Protein AF-A0A1A3PQS5-F1 (afdb_monomer_lite)

Foldseek 3Di:
DDDDDDDDDPCPPDCPDVVVVVLLVVLVVLLVVLVVVLVVLVVVLVVLVVVQVVCCVVVNDDDRDPVSVVSVVVSVVSVVVSVVSCVVRPDD

Structure (mmCIF, N/CA/C/O backbone):
data_AF-A0A1A3PQS5-F1
#
_entry.id   AF-A0A1A3PQS5-F1
#
loop_
_atom_site.group_PDB
_atom_site.id
_atom_site.type_symbol
_atom_site.label_atom_id
_atom_site.label_alt_id
_atom_site.label_comp_id
_atom_site.label_asym_id
_atom_site.label_entity_id
_atom_site.label_seq_id
_atom_site.pdbx_PDB_ins_code
_atom_site.Cartn_x
_atom_site.Cartn_y
_atom_site.Cartn_z
_atom_site.occupancy
_atom_site.B_iso_or_equiv
_atom_site.auth_seq_id
_atom_site.auth_comp_id
_atom_site.auth_asym_id
_atom_site.auth_atom_id
_atom_site.pdbx_PDB_model_num
ATOM 1 N N . MET A 1 1 ? 34.460 -16.452 -63.724 1.00 44.47 1 MET A N 1
ATOM 2 C CA . MET A 1 1 ? 35.039 -16.817 -62.417 1.00 44.47 1 MET A CA 1
ATOM 3 C C . MET A 1 1 ? 35.549 -15.518 -61.820 1.00 44.47 1 MET A C 1
ATOM 5 O O . MET A 1 1 ? 36.597 -15.045 -62.229 1.00 44.47 1 MET A O 1
ATOM 9 N N . THR A 1 2 ? 34.739 -14.885 -60.975 1.00 41.28 2 THR A N 1
ATOM 10 C CA . THR A 1 2 ? 35.094 -13.641 -60.282 1.00 41.28 2 THR A CA 1
ATOM 11 C C . THR A 1 2 ? 34.393 -13.686 -58.934 1.00 41.28 2 THR A C 1
ATOM 13 O O . THR A 1 2 ? 33.205 -13.998 -58.850 1.00 41.28 2 THR A O 1
ATOM 16 N N . THR A 1 3 ? 35.202 -13.529 -57.903 1.00 44.00 3 THR A N 1
ATOM 17 C CA . THR A 1 3 ? 34.967 -13.774 -56.485 1.00 44.00 3 THR A CA 1
ATOM 18 C C . THR A 1 3 ? 33.793 -12.945 -55.956 1.00 44.00 3 THR A C 1
ATOM 20 O O . THR A 1 3 ? 33.729 -11.741 -56.183 1.00 44.00 3 THR A O 1
ATOM 23 N N . ARG A 1 4 ? 32.848 -13.601 -55.269 1.00 45.94 4 ARG A N 1
ATOM 24 C CA . ARG A 1 4 ? 31.854 -12.948 -54.405 1.00 45.94 4 ARG A CA 1
ATOM 25 C C . ARG A 1 4 ? 32.585 -12.539 -53.130 1.00 45.94 4 ARG A C 1
ATOM 27 O O . ARG A 1 4 ? 32.846 -13.398 -52.291 1.00 45.94 4 ARG A O 1
ATOM 34 N N . ASP A 1 5 ? 32.954 -11.269 -53.031 1.00 46.31 5 ASP A N 1
ATOM 35 C CA . ASP A 1 5 ? 33.480 -10.704 -51.795 1.00 46.31 5 ASP A CA 1
ATOM 36 C C . ASP A 1 5 ? 32.353 -10.557 -50.767 1.00 46.31 5 ASP A C 1
ATOM 38 O O . ASP A 1 5 ? 31.357 -9.873 -50.995 1.00 46.31 5 ASP A O 1
ATOM 42 N N . ALA A 1 6 ? 32.541 -11.325 -49.696 1.00 51.75 6 ALA A N 1
ATOM 43 C CA . ALA A 1 6 ? 32.195 -11.094 -48.301 1.00 51.75 6 ALA A CA 1
ATOM 44 C C . ALA A 1 6 ? 30.910 -10.316 -47.967 1.00 51.75 6 ALA A C 1
ATOM 46 O O . ALA A 1 6 ? 30.824 -9.096 -48.089 1.00 51.75 6 ALA A O 1
ATOM 47 N N . ASP A 1 7 ? 29.975 -11.076 -47.389 1.00 53.31 7 ASP A N 1
ATOM 48 C CA . ASP A 1 7 ? 29.152 -10.679 -46.248 1.00 53.31 7 ASP A CA 1
ATOM 49 C C . ASP A 1 7 ? 29.850 -9.661 -45.334 1.00 53.31 7 ASP A C 1
ATOM 51 O O . ASP A 1 7 ? 30.838 -9.974 -44.669 1.00 53.31 7 ASP A O 1
ATOM 55 N N . GLU A 1 8 ? 29.262 -8.475 -45.220 1.00 49.09 8 GLU A N 1
ATOM 56 C CA . GLU A 1 8 ? 29.435 -7.618 -44.053 1.00 49.09 8 GLU A CA 1
ATOM 57 C C . GLU A 1 8 ? 28.039 -7.281 -43.517 1.00 49.09 8 GLU A C 1
ATOM 59 O O . GLU A 1 8 ? 27.481 -6.205 -43.725 1.00 49.09 8 GLU A O 1
ATOM 64 N N . GLU A 1 9 ? 27.427 -8.273 -4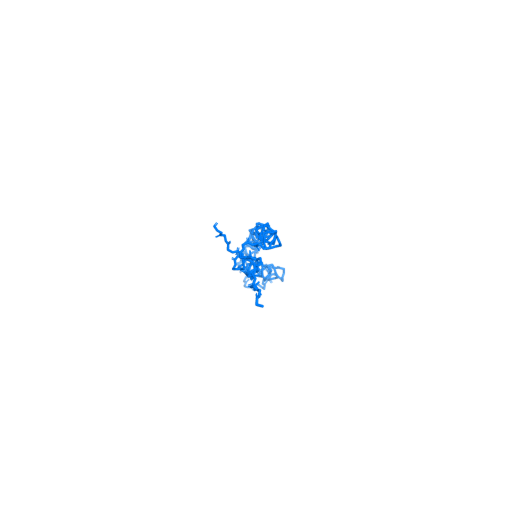2.866 1.00 57.94 9 GLU A N 1
ATOM 65 C CA . GLU A 1 9 ? 26.256 -8.064 -42.016 1.00 57.94 9 GLU A CA 1
ATOM 66 C C . GLU A 1 9 ? 26.627 -7.028 -40.940 1.00 57.94 9 GLU A C 1
ATOM 68 O O . GLU A 1 9 ? 27.563 -7.262 -40.162 1.00 57.94 9 GLU A O 1
ATOM 73 N N . PRO A 1 10 ? 25.937 -5.876 -40.853 1.00 48.28 10 PRO A N 1
ATOM 74 C CA . PRO A 1 10 ? 26.234 -4.904 -39.819 1.00 48.28 10 PRO A CA 1
ATOM 75 C C . PRO A 1 10 ? 25.924 -5.537 -38.462 1.00 48.28 10 PRO A C 1
ATOM 77 O O . PRO A 1 10 ? 24.772 -5.783 -38.113 1.00 48.28 10 PRO A O 1
ATOM 80 N N . SER A 1 11 ? 26.975 -5.789 -37.683 1.00 50.78 11 SER A N 1
ATOM 81 C CA . SER A 1 11 ? 26.893 -6.273 -36.309 1.00 50.78 11 SER A CA 1
ATOM 82 C C . SER A 1 11 ? 26.072 -5.301 -35.454 1.00 50.78 11 SER A C 1
ATOM 84 O O . SER A 1 11 ? 26.579 -4.338 -34.878 1.00 50.78 11 SER A O 1
ATOM 86 N N . THR A 1 12 ? 24.771 -5.565 -35.331 1.00 53.09 12 THR A N 1
ATOM 87 C CA . THR A 1 12 ? 23.834 -4.840 -34.457 1.00 53.09 12 THR A CA 1
ATOM 88 C C . THR A 1 12 ? 24.012 -5.202 -32.979 1.00 53.09 12 THR A C 1
ATOM 90 O O . THR A 1 12 ? 23.139 -4.927 -32.154 1.00 53.09 12 THR A O 1
ATOM 93 N N . ALA A 1 13 ? 25.126 -5.838 -32.612 1.00 48.66 13 ALA A N 1
ATOM 94 C CA . ALA A 1 13 ? 25.293 -6.542 -31.347 1.00 48.66 13 ALA A CA 1
ATOM 95 C C . ALA A 1 13 ? 25.395 -5.641 -30.102 1.00 48.66 13 ALA A C 1
ATOM 97 O O . ALA A 1 13 ? 25.518 -6.169 -29.001 1.00 48.66 13 ALA A O 1
ATOM 98 N N . ASN A 1 14 ? 25.325 -4.308 -30.214 1.00 50.06 14 ASN A N 1
ATOM 99 C CA . ASN A 1 14 ? 25.423 -3.461 -29.018 1.00 50.06 14 ASN A CA 1
ATOM 100 C C . ASN A 1 14 ? 24.644 -2.143 -29.028 1.00 50.06 14 ASN A C 1
ATOM 102 O O . ASN A 1 14 ? 24.918 -1.251 -28.223 1.00 50.06 14 ASN A O 1
ATOM 106 N N . VAL A 1 15 ? 23.614 -2.015 -29.865 1.00 49.66 15 VAL A N 1
ATOM 107 C CA . VAL A 1 15 ? 22.642 -0.935 -29.670 1.00 49.66 15 VAL A CA 1
ATOM 108 C C . VAL A 1 15 ? 21.632 -1.423 -28.641 1.00 49.66 15 VAL A C 1
ATOM 110 O O . VAL A 1 15 ? 20.586 -1.964 -28.989 1.00 49.66 15 VAL A O 1
ATOM 113 N N . ILE A 1 16 ? 21.929 -1.251 -27.347 1.00 54.22 16 ILE A N 1
ATOM 114 C CA . ILE A 1 16 ? 20.850 -1.259 -26.352 1.00 54.22 16 ILE A CA 1
ATOM 115 C C . ILE A 1 16 ? 19.872 -0.185 -26.840 1.00 54.22 16 ILE A C 1
ATOM 117 O O . ILE A 1 16 ? 20.273 0.981 -26.901 1.00 54.22 16 ILE A O 1
ATOM 121 N N . PRO A 1 17 ? 18.631 -0.538 -27.226 1.00 57.88 17 PRO A N 1
ATOM 122 C CA . PRO A 1 17 ? 17.720 0.428 -27.809 1.00 57.88 17 PRO A CA 1
ATOM 123 C C . PRO A 1 17 ? 17.602 1.607 -26.850 1.00 57.88 17 PRO A C 1
ATOM 125 O O . PRO A 1 17 ? 17.381 1.403 -25.654 1.00 57.88 17 PRO A O 1
ATOM 128 N N . VAL A 1 18 ? 17.769 2.833 -27.347 1.00 58.56 18 VAL A N 1
ATOM 129 C CA . VAL A 1 18 ? 17.636 4.060 -26.542 1.00 58.56 18 VAL A CA 1
ATOM 130 C C . VAL A 1 18 ? 16.325 4.044 -25.735 1.00 58.56 18 VAL A C 1
ATOM 132 O O . VAL A 1 18 ? 16.306 4.504 -24.592 1.00 58.56 18 VAL A O 1
ATOM 135 N N . SER A 1 19 ? 15.280 3.395 -26.271 1.00 61.50 19 SER A N 1
ATOM 136 C CA . SER A 1 19 ? 14.012 3.105 -25.590 1.00 61.50 19 SER A CA 1
ATOM 137 C C . SER A 1 19 ? 14.169 2.325 -24.278 1.00 61.50 19 SER A C 1
ATOM 139 O O . SER A 1 19 ? 13.593 2.711 -23.269 1.00 61.50 19 SER A O 1
ATOM 141 N N . ARG A 1 20 ? 15.017 1.292 -24.211 1.00 72.12 20 ARG A N 1
ATOM 142 C CA . ARG A 1 20 ? 15.244 0.523 -22.971 1.00 72.12 20 ARG A CA 1
ATOM 143 C C . ARG A 1 20 ? 15.943 1.351 -21.890 1.00 72.12 20 ARG A C 1
ATOM 145 O O . ARG A 1 20 ? 15.722 1.127 -20.698 1.00 72.12 20 ARG A O 1
ATOM 152 N N . ARG A 1 21 ? 16.792 2.310 -22.283 1.00 76.88 21 ARG A N 1
ATOM 153 C CA . ARG A 1 21 ? 17.468 3.217 -21.339 1.00 76.88 21 ARG A CA 1
ATOM 154 C C . ARG A 1 21 ? 16.502 4.268 -20.795 1.00 76.88 21 ARG A C 1
ATOM 156 O O . ARG A 1 21 ? 16.490 4.485 -19.584 1.00 76.88 21 ARG A O 1
ATOM 163 N N . SER A 1 22 ? 15.691 4.891 -21.650 1.00 82.94 22 SER A N 1
ATOM 164 C CA . SER A 1 22 ? 14.685 5.867 -21.214 1.00 82.94 22 SER A CA 1
ATOM 165 C C . SER A 1 22 ? 13.600 5.218 -20.347 1.00 82.94 22 SER A C 1
ATOM 167 O O . SER A 1 22 ? 13.281 5.757 -19.287 1.00 82.94 22 SER A O 1
ATOM 169 N N . GLU A 1 23 ? 13.128 4.020 -20.707 1.00 86.62 23 GLU A N 1
ATOM 170 C CA . GLU A 1 23 ? 12.201 3.216 -19.897 1.00 86.62 23 GLU A CA 1
ATOM 171 C C . GLU A 1 23 ? 12.762 2.926 -18.501 1.00 86.62 23 GLU A C 1
ATOM 173 O O . GLU A 1 23 ? 12.055 3.073 -17.505 1.00 86.62 23 GLU A O 1
ATOM 178 N N . ARG A 1 24 ? 14.049 2.569 -18.397 1.00 86.25 24 ARG A N 1
ATOM 179 C CA . ARG A 1 24 ? 14.703 2.328 -17.102 1.00 86.25 24 ARG A CA 1
ATOM 180 C C . ARG A 1 24 ? 14.751 3.591 -16.242 1.00 86.25 24 ARG A C 1
ATOM 182 O O . ARG A 1 24 ? 14.459 3.519 -15.050 1.00 86.25 24 ARG A O 1
ATOM 189 N N . VAL A 1 25 ? 15.106 4.738 -16.822 1.00 89.31 25 VAL A N 1
ATOM 190 C CA . VAL A 1 25 ? 15.147 6.020 -16.094 1.00 89.31 25 VAL A CA 1
ATOM 191 C C . VAL A 1 25 ? 13.749 6.403 -15.601 1.00 89.31 25 VAL A C 1
ATOM 193 O O . VAL A 1 25 ? 13.579 6.766 -14.435 1.00 89.31 25 VAL A O 1
ATOM 196 N N . GLN A 1 26 ? 12.727 6.251 -16.447 1.00 90.75 26 GLN A N 1
ATOM 197 C CA . GLN A 1 26 ? 11.337 6.486 -16.059 1.00 90.75 26 GLN A CA 1
ATOM 198 C C . GLN A 1 26 ? 10.884 5.516 -14.962 1.00 90.75 26 GLN A C 1
ATOM 200 O O . GLN A 1 26 ? 10.314 5.948 -13.962 1.00 90.75 26 GLN A O 1
ATOM 205 N N . ALA A 1 27 ? 11.194 4.223 -15.085 1.00 90.38 27 ALA A N 1
ATOM 206 C CA . ALA A 1 27 ? 10.889 3.219 -14.070 1.00 90.38 27 ALA A CA 1
ATOM 207 C C . ALA A 1 27 ? 11.537 3.555 -12.719 1.00 90.38 27 ALA A C 1
ATOM 209 O O . ALA A 1 27 ? 10.896 3.442 -11.675 1.00 90.38 27 ALA A O 1
ATOM 210 N N . GLN A 1 28 ? 12.780 4.036 -12.711 1.00 91.12 28 GLN A N 1
ATOM 211 C CA . GLN A 1 28 ? 13.444 4.481 -11.485 1.00 91.12 28 GLN A CA 1
ATOM 212 C C . GLN A 1 28 ? 12.756 5.704 -10.861 1.00 91.12 28 GLN A C 1
ATOM 214 O O . GLN A 1 28 ? 12.588 5.746 -9.636 1.00 91.12 28 GLN A O 1
ATOM 219 N N . LEU A 1 29 ? 12.313 6.666 -11.678 1.00 92.69 29 LEU A N 1
ATOM 220 C CA . LEU A 1 29 ? 11.541 7.820 -11.213 1.00 92.69 29 LEU A CA 1
ATOM 221 C C . LEU A 1 29 ? 10.197 7.387 -10.611 1.00 92.69 29 LEU A C 1
ATOM 223 O O . LEU A 1 29 ? 9.893 7.758 -9.476 1.00 92.69 29 LEU A O 1
ATOM 227 N N . PHE A 1 30 ? 9.436 6.541 -11.308 1.00 93.19 30 PHE A N 1
ATOM 228 C CA . PHE A 1 30 ? 8.187 5.975 -10.793 1.00 93.19 30 PHE A CA 1
ATOM 229 C C . PHE A 1 30 ? 8.410 5.206 -9.491 1.00 93.19 30 PHE A C 1
ATOM 231 O O . PHE A 1 30 ? 7.691 5.418 -8.518 1.00 93.19 30 PHE A O 1
ATOM 238 N N . ALA A 1 31 ? 9.459 4.385 -9.410 1.00 93.50 31 ALA A N 1
ATOM 239 C CA . ALA A 1 31 ? 9.802 3.664 -8.190 1.00 93.50 31 ALA A CA 1
ATOM 240 C C . ALA A 1 31 ? 10.149 4.616 -7.032 1.00 93.50 31 AL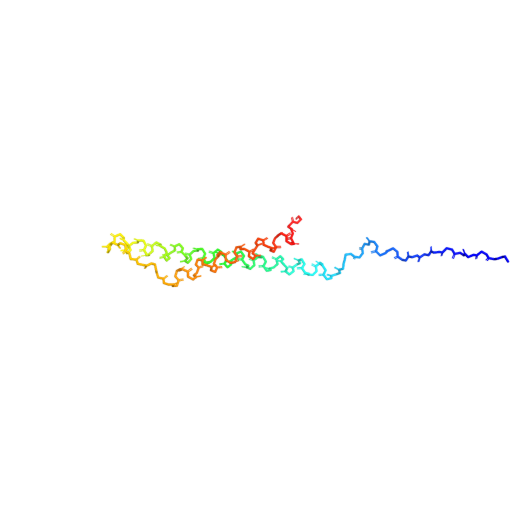A A C 1
ATOM 242 O O . ALA A 1 31 ? 9.911 4.292 -5.868 1.00 93.50 31 ALA A O 1
ATOM 243 N N . LYS A 1 32 ? 10.756 5.776 -7.309 1.00 94.88 32 LYS A N 1
ATOM 244 C CA . LYS A 1 32 ? 11.046 6.801 -6.295 1.00 94.88 32 LYS A CA 1
ATOM 245 C C . LYS A 1 32 ? 9.759 7.448 -5.780 1.00 94.88 32 LYS A C 1
ATOM 247 O O . LYS A 1 32 ? 9.593 7.551 -4.566 1.00 94.88 32 LYS A O 1
ATOM 252 N N . LEU A 1 33 ? 8.855 7.835 -6.679 1.00 95.44 33 LEU A N 1
ATOM 253 C CA . LEU A 1 33 ? 7.556 8.416 -6.323 1.00 95.44 33 LEU A CA 1
ATOM 254 C C . LEU A 1 33 ? 6.712 7.422 -5.515 1.00 95.44 33 LEU A C 1
ATOM 256 O O . LEU A 1 33 ? 6.287 7.728 -4.404 1.0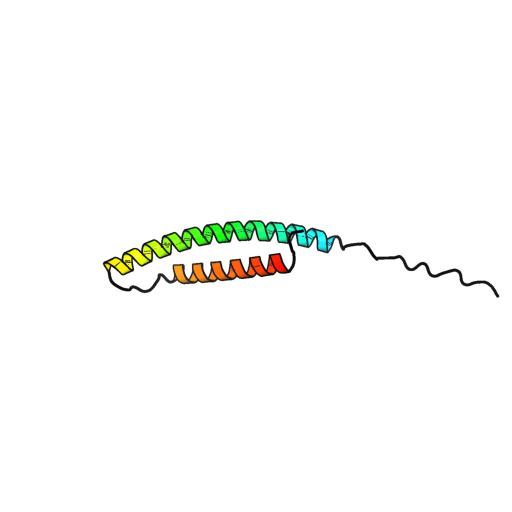0 95.44 33 LEU A O 1
ATOM 260 N N . LEU A 1 34 ? 6.609 6.183 -5.994 1.00 94.94 34 LEU A N 1
ATOM 261 C CA . LEU A 1 34 ? 5.822 5.135 -5.354 1.00 94.94 34 LEU A CA 1
ATOM 262 C C . LEU A 1 34 ? 6.322 4.797 -3.940 1.00 94.94 34 LEU A C 1
ATOM 264 O O . LEU A 1 34 ? 5.520 4.568 -3.040 1.00 94.94 34 LEU A O 1
ATOM 268 N N . ARG A 1 35 ? 7.642 4.829 -3.695 1.00 96.38 35 ARG A N 1
ATOM 269 C CA . ARG A 1 35 ? 8.202 4.680 -2.335 1.00 96.38 35 ARG A CA 1
ATOM 270 C C . ARG A 1 35 ? 7.741 5.797 -1.395 1.00 96.38 35 ARG A C 1
ATOM 272 O O . ARG A 1 35 ? 7.386 5.513 -0.252 1.00 96.38 35 ARG A O 1
ATOM 279 N N . ARG A 1 36 ? 7.728 7.049 -1.862 1.00 96.50 36 ARG A N 1
ATOM 280 C CA . ARG A 1 36 ? 7.264 8.202 -1.070 1.00 96.50 36 ARG A CA 1
ATOM 281 C C . ARG A 1 36 ? 5.774 8.094 -0.745 1.00 96.50 36 ARG A C 1
ATOM 283 O O . ARG A 1 36 ? 5.369 8.393 0.383 1.00 96.50 36 ARG A O 1
ATOM 290 N N . ASP A 1 37 ? 4.978 7.638 -1.705 1.00 94.94 37 ASP A N 1
ATOM 291 C CA . ASP A 1 37 ? 3.540 7.451 -1.523 1.00 94.94 37 ASP A CA 1
ATOM 292 C C . ASP A 1 37 ? 3.244 6.308 -0.553 1.00 94.94 37 ASP A C 1
ATOM 294 O O . ASP A 1 37 ? 2.444 6.481 0.366 1.00 94.94 37 ASP A O 1
ATOM 298 N N . ILE A 1 38 ? 3.952 5.179 -0.675 1.00 97.19 38 ILE A N 1
ATOM 299 C CA . ILE A 1 38 ? 3.884 4.055 0.271 1.00 97.19 38 ILE A CA 1
ATOM 300 C C . ILE A 1 38 ? 4.185 4.521 1.695 1.00 97.19 38 ILE A C 1
ATOM 302 O O . ILE A 1 38 ? 3.438 4.183 2.613 1.00 97.19 38 ILE A O 1
ATOM 306 N N . GLU A 1 39 ? 5.239 5.312 1.893 1.00 97.25 39 GLU A N 1
ATOM 307 C CA . GLU A 1 39 ? 5.609 5.815 3.220 1.00 97.25 39 GLU A CA 1
ATOM 308 C C . GLU A 1 39 ? 4.548 6.771 3.787 1.00 97.25 39 GLU A C 1
ATOM 310 O O . GLU A 1 39 ? 4.180 6.730 4.963 1.00 97.25 39 GLU A O 1
ATOM 315 N N . THR A 1 40 ? 3.977 7.612 2.930 1.00 95.06 40 THR A N 1
ATOM 316 C CA . THR A 1 40 ? 2.888 8.514 3.315 1.00 95.06 40 THR A CA 1
ATOM 317 C C . THR A 1 40 ? 1.619 7.745 3.684 1.00 95.06 40 THR A C 1
ATOM 319 O O . THR A 1 40 ? 0.997 8.044 4.705 1.00 95.06 40 THR A O 1
ATOM 322 N N . MET A 1 41 ? 1.247 6.732 2.900 1.00 94.75 41 MET A N 1
ATOM 323 C CA . MET A 1 41 ? 0.104 5.867 3.187 1.00 94.75 41 MET A CA 1
ATOM 324 C C . MET A 1 41 ? 0.315 5.064 4.472 1.00 94.75 41 MET A C 1
ATOM 326 O O . MET A 1 41 ? -0.591 5.033 5.299 1.00 94.75 41 MET A O 1
ATOM 330 N N . LYS A 1 42 ? 1.513 4.505 4.698 1.00 96.69 42 LYS A N 1
ATOM 331 C CA . LYS A 1 42 ? 1.877 3.805 5.943 1.00 96.69 42 LYS A CA 1
ATOM 332 C C . LYS A 1 42 ? 1.585 4.652 7.178 1.00 96.69 42 LYS A C 1
ATOM 334 O O . LYS A 1 42 ? 0.880 4.201 8.073 1.00 96.69 42 LYS A O 1
ATOM 339 N N . ARG A 1 43 ? 2.071 5.897 7.208 1.00 94.44 43 ARG A N 1
ATOM 340 C CA . ARG A 1 43 ? 1.855 6.806 8.347 1.00 94.44 43 ARG A CA 1
ATOM 341 C C . ARG A 1 43 ? 0.374 7.099 8.588 1.00 94.44 43 ARG A C 1
ATOM 343 O O . ARG A 1 43 ? -0.070 7.129 9.733 1.00 94.44 43 ARG A O 1
ATOM 350 N N . LYS A 1 44 ? -0.405 7.280 7.515 1.00 91.31 44 LYS A N 1
ATOM 351 C CA . LYS A 1 44 ? -1.860 7.490 7.608 1.00 91.31 44 LYS A CA 1
ATOM 352 C C . LYS A 1 44 ? -2.585 6.253 8.142 1.00 91.31 44 LYS A C 1
ATOM 354 O O . LYS A 1 44 ? -3.469 6.406 8.979 1.00 91.31 44 LYS A O 1
ATOM 359 N N . VAL A 1 45 ? -2.195 5.062 7.685 1.00 95.12 45 VAL A N 1
ATOM 360 C CA . VAL A 1 45 ? -2.738 3.781 8.159 1.00 95.12 45 VAL A CA 1
ATOM 361 C C . VAL A 1 45 ? -2.446 3.604 9.642 1.00 95.12 45 VAL A C 1
ATOM 363 O O . VAL A 1 45 ? -3.393 3.485 10.403 1.00 95.12 45 VAL A O 1
ATOM 366 N N . VAL A 1 46 ? -1.187 3.722 10.075 1.00 95.81 46 VAL A N 1
ATOM 367 C CA . VAL A 1 46 ? -0.800 3.563 11.490 1.00 95.81 46 VAL A CA 1
ATOM 368 C C . VAL A 1 46 ? -1.582 4.513 12.399 1.00 95.81 46 VAL A C 1
ATOM 370 O O . VAL A 1 46 ? -2.106 4.105 13.434 1.00 95.81 46 VAL A O 1
ATOM 373 N N . LYS A 1 47 ? -1.724 5.785 12.002 1.00 94.00 47 LYS A N 1
ATOM 374 C CA . LYS A 1 47 ? -2.508 6.757 12.775 1.00 94.00 47 LYS A CA 1
ATOM 375 C C . LYS A 1 47 ? -3.985 6.356 12.872 1.00 94.00 47 LYS A C 1
ATOM 377 O O . LYS A 1 47 ? -4.574 6.458 13.945 1.00 94.00 47 LYS A O 1
ATOM 382 N N . ALA A 1 48 ? -4.585 5.925 11.765 1.00 93.81 48 ALA A N 1
ATOM 383 C CA . ALA A 1 48 ? -5.986 5.514 11.728 1.00 93.81 48 ALA A CA 1
ATOM 384 C C . ALA A 1 48 ? -6.232 4.195 12.482 1.00 93.81 48 ALA A C 1
ATOM 386 O O . ALA A 1 48 ? -7.252 4.068 13.153 1.00 93.81 48 ALA A O 1
ATOM 387 N N . GLU A 1 49 ? -5.294 3.251 12.422 1.00 95.69 49 GLU A N 1
ATOM 388 C CA . GLU A 1 49 ? -5.320 1.998 13.181 1.00 95.69 49 GLU A CA 1
ATOM 389 C C . GLU A 1 49 ? -5.230 2.257 14.676 1.00 95.69 49 GLU A C 1
ATOM 391 O O . GLU A 1 49 ? -6.050 1.741 15.419 1.00 95.69 49 GLU A O 1
ATOM 396 N N . SER A 1 50 ? -4.302 3.110 15.114 1.00 95.81 50 SER A N 1
ATOM 397 C CA . SER A 1 50 ? -4.187 3.477 16.527 1.00 95.81 50 SER A CA 1
ATOM 398 C C . SER A 1 50 ? -5.461 4.153 17.043 1.00 95.81 50 SER A C 1
ATOM 400 O O . SER A 1 50 ? -5.929 3.844 18.134 1.00 95.81 50 SER A O 1
ATOM 402 N N . ALA A 1 51 ? -6.068 5.041 16.249 1.00 94.75 51 ALA A N 1
ATOM 403 C CA . ALA A 1 51 ? -7.337 5.668 16.613 1.00 94.75 51 ALA A CA 1
ATOM 404 C C . ALA A 1 51 ? -8.500 4.663 16.661 1.00 94.75 51 ALA A C 1
ATOM 406 O O . ALA A 1 51 ? -9.384 4.779 17.505 1.00 94.75 51 ALA A O 1
ATOM 407 N N . TRP A 1 52 ? -8.517 3.680 15.760 1.00 96.00 52 TRP A N 1
ATOM 408 C CA . TRP A 1 52 ? -9.505 2.606 15.783 1.00 96.00 52 TRP A CA 1
ATOM 409 C C . TRP A 1 52 ? -9.313 1.685 16.991 1.00 96.00 52 TRP A C 1
ATOM 411 O O . TRP A 1 52 ? -10.276 1.442 17.706 1.00 96.00 52 TRP A O 1
ATOM 421 N N . GLN A 1 53 ? -8.077 1.283 17.280 1.00 95.75 53 GLN A N 1
ATOM 422 C CA . GLN A 1 53 ? -7.730 0.435 18.415 1.00 95.75 53 GLN A CA 1
ATOM 423 C C . GLN A 1 53 ? -8.152 1.058 19.750 1.00 95.75 53 GLN A C 1
ATOM 425 O O . GLN A 1 53 ? -8.771 0.388 20.565 1.00 95.75 53 GLN A O 1
ATOM 430 N N . LYS A 1 54 ? -7.916 2.363 19.933 1.00 96.25 54 LYS A N 1
ATOM 431 C CA . LYS A 1 54 ? -8.379 3.094 21.124 1.00 96.25 54 LYS A CA 1
ATOM 432 C C . LYS A 1 54 ? -9.895 3.040 21.311 1.00 96.25 54 LYS A C 1
ATOM 434 O O . LYS A 1 54 ? -10.359 2.973 22.440 1.00 96.25 54 LYS A O 1
ATOM 439 N N . ARG A 1 55 ? -10.665 3.061 20.217 1.00 94.50 55 ARG A N 1
ATOM 440 C CA . ARG A 1 55 ? -12.125 2.896 20.288 1.00 94.50 55 ARG A CA 1
ATOM 441 C C . ARG A 1 55 ? -12.512 1.466 20.638 1.00 94.50 55 ARG A C 1
ATOM 443 O O . ARG A 1 55 ? -13.415 1.278 21.439 1.00 94.50 55 ARG A O 1
ATOM 450 N N . CYS A 1 56 ? -11.796 0.474 20.106 1.00 96.56 56 CYS A N 1
ATOM 451 C CA . CYS A 1 56 ? -12.001 -0.920 20.498 1.00 96.56 56 CYS A CA 1
ATOM 452 C C . CYS A 1 56 ? -11.748 -1.151 21.997 1.00 96.56 56 CYS A C 1
ATOM 454 O O . CYS A 1 56 ? -12.436 -1.949 22.625 1.00 96.56 56 CYS A O 1
ATOM 456 N N . GLU A 1 57 ? -10.765 -0.455 22.572 1.00 95.88 57 GLU A N 1
ATOM 457 C CA . GLU A 1 57 ? -10.448 -0.519 24.004 1.00 95.88 57 GLU A CA 1
ATOM 458 C C . GLU A 1 57 ? -11.534 0.126 24.877 1.00 95.88 57 GLU A C 1
ATOM 460 O O . GLU A 1 57 ? -11.791 -0.364 25.973 1.00 95.88 57 GLU A O 1
ATOM 465 N N . SER A 1 58 ? -12.184 1.199 24.408 1.00 95.25 58 SER A N 1
ATOM 466 C CA . SER A 1 58 ? -13.216 1.909 25.176 1.00 95.25 58 SER A CA 1
ATOM 467 C C . SER A 1 58 ? -14.628 1.348 25.005 1.00 95.25 58 SER A C 1
ATOM 469 O O . SER A 1 58 ? -15.407 1.363 25.952 1.00 95.25 58 SER A O 1
ATOM 471 N N . GLU A 1 59 ? -14.980 0.892 23.804 1.00 93.75 59 GLU A N 1
ATOM 472 C CA . GLU A 1 59 ? -16.354 0.523 23.425 1.00 93.75 59 GLU A CA 1
ATOM 473 C C . GLU A 1 59 ? -16.526 -0.995 23.233 1.00 93.75 59 GLU A C 1
ATOM 475 O O . GLU A 1 59 ? -17.621 -1.466 22.928 1.00 93.75 59 GLU A O 1
ATOM 480 N N . GLY A 1 60 ? -15.456 -1.778 23.413 1.00 91.56 60 GLY A N 1
ATOM 481 C CA . GLY A 1 60 ? -15.393 -3.150 22.917 1.00 91.56 60 GLY A CA 1
ATOM 482 C C . GLY A 1 60 ? -15.159 -3.178 21.404 1.00 91.56 60 GLY A C 1
ATOM 483 O O . GLY A 1 60 ? -15.017 -2.142 20.759 1.00 91.56 60 GLY A O 1
ATOM 484 N N . TYR A 1 61 ? -15.066 -4.371 20.813 1.00 92.94 61 TYR A N 1
ATOM 485 C CA . TYR A 1 61 ? -14.756 -4.493 19.387 1.00 92.94 61 TYR A CA 1
ATOM 486 C C . TYR A 1 61 ? -15.750 -3.710 18.513 1.00 92.94 61 TYR A C 1
ATOM 488 O O . TYR A 1 61 ? -16.952 -3.971 18.535 1.00 92.94 61 TYR A O 1
ATOM 496 N N . VAL A 1 62 ? -15.219 -2.801 17.693 1.00 94.06 62 VAL A N 1
ATOM 497 C CA . VAL A 1 62 ? -15.971 -2.055 16.679 1.00 94.06 62 VAL A CA 1
ATOM 498 C C . VAL A 1 62 ? -15.382 -2.316 15.299 1.00 94.06 62 VAL A C 1
ATOM 500 O O . VAL A 1 62 ? -14.166 -2.442 15.146 1.00 94.06 62 VAL A O 1
ATOM 503 N N . GLU A 1 63 ? -16.230 -2.356 14.274 1.00 92.88 63 GLU A N 1
ATOM 504 C CA . GLU A 1 63 ? -15.790 -2.567 12.892 1.00 92.88 63 GLU A CA 1
ATOM 505 C C . GLU A 1 63 ? -14.777 -1.479 12.464 1.00 92.88 63 GLU A C 1
ATOM 507 O O . GLU A 1 63 ? -14.985 -0.284 12.736 1.00 92.88 63 GLU A O 1
ATOM 512 N N . PRO A 1 64 ? -13.670 -1.835 11.784 1.00 91.69 64 PRO A N 1
ATOM 513 C CA . PRO A 1 64 ? -12.747 -0.851 11.244 1.00 91.69 64 PRO A CA 1
ATOM 514 C C . PRO A 1 64 ? -13.454 0.101 10.267 1.00 91.69 64 PRO A C 1
ATOM 516 O O . PRO A 1 64 ? -14.271 -0.316 9.443 1.00 91.69 64 PRO A O 1
ATOM 519 N N . PRO A 1 65 ? -13.102 1.399 10.263 1.00 93.38 65 PRO A N 1
ATOM 520 C CA . PRO A 1 65 ? -13.637 2.328 9.276 1.00 93.38 65 PRO A CA 1
ATOM 521 C C . PRO A 1 65 ? -13.385 1.828 7.848 1.00 93.38 65 PRO A C 1
ATOM 523 O O . PRO A 1 65 ? -12.242 1.543 7.496 1.00 93.38 65 PRO A O 1
ATOM 526 N N . LYS A 1 66 ? -14.408 1.823 6.981 1.00 93.69 66 LYS A N 1
ATOM 527 C CA . LYS A 1 66 ? -14.277 1.405 5.564 1.00 93.69 66 LYS A CA 1
ATOM 528 C C . LYS A 1 66 ? -13.078 2.049 4.858 1.00 93.69 66 LYS A C 1
ATOM 530 O O . LYS A 1 66 ? -12.347 1.403 4.115 1.00 93.69 66 LYS A O 1
ATOM 535 N N . ARG A 1 67 ? -12.825 3.331 5.142 1.00 89.50 67 ARG A N 1
ATOM 536 C CA . ARG A 1 67 ? -11.682 4.069 4.588 1.00 89.50 67 ARG A CA 1
ATOM 537 C C . ARG A 1 67 ? -10.330 3.481 5.008 1.00 89.50 67 ARG A C 1
ATOM 539 O O . ARG A 1 67 ? -9.399 3.522 4.214 1.00 89.50 67 ARG A O 1
ATOM 546 N N . LEU A 1 68 ? -10.208 2.945 6.224 1.00 93.31 68 LEU A N 1
ATOM 547 C CA . LEU A 1 68 ? -8.987 2.285 6.689 1.00 93.31 68 LEU A CA 1
ATOM 548 C C . LEU A 1 68 ? -8.716 1.011 5.879 1.00 93.31 68 LEU A C 1
ATOM 550 O O . LEU A 1 68 ? -7.588 0.810 5.435 1.00 93.31 68 LEU A O 1
ATOM 554 N N . VAL A 1 69 ? -9.751 0.204 5.632 1.00 92.81 69 VAL A N 1
ATOM 555 C CA . VAL A 1 69 ? -9.657 -1.010 4.804 1.00 92.81 69 VAL A CA 1
ATOM 556 C C . VAL A 1 69 ? -9.189 -0.662 3.389 1.00 92.81 69 VAL A C 1
ATOM 558 O O . VAL A 1 69 ? -8.167 -1.177 2.940 1.00 92.81 69 VAL A O 1
ATOM 561 N N . ILE A 1 70 ? -9.834 0.314 2.743 1.00 92.56 70 ILE A N 1
ATOM 562 C CA . ILE A 1 70 ? -9.462 0.765 1.391 1.00 92.56 70 ILE A CA 1
ATOM 563 C C . ILE A 1 70 ? -7.997 1.222 1.338 1.00 92.56 70 ILE A C 1
ATOM 565 O O . ILE A 1 70 ? -7.258 0.867 0.423 1.00 92.56 70 ILE A O 1
ATOM 569 N N . VAL A 1 71 ? -7.534 2.010 2.315 1.00 91.62 71 VAL A N 1
ATOM 570 C CA . VAL A 1 71 ? -6.144 2.498 2.308 1.00 91.62 71 VAL A CA 1
ATOM 571 C C . VAL A 1 71 ? -5.145 1.351 2.523 1.00 91.62 71 VAL A C 1
ATOM 573 O O . VAL A 1 71 ? -4.074 1.374 1.915 1.00 91.62 71 VAL A O 1
ATOM 576 N N . ARG A 1 72 ? -5.478 0.327 3.321 1.00 93.81 72 ARG A N 1
ATOM 577 C CA . ARG A 1 72 ? -4.645 -0.884 3.463 1.00 93.81 72 ARG A CA 1
ATOM 578 C C . ARG A 1 72 ? -4.519 -1.637 2.138 1.00 93.81 72 ARG A C 1
ATOM 580 O O . ARG A 1 72 ? -3.410 -2.013 1.759 1.00 93.81 72 ARG A O 1
ATOM 587 N N . GLU A 1 73 ? -5.618 -1.804 1.410 1.00 94.94 73 GLU A N 1
ATOM 588 C CA . GLU A 1 73 ? -5.622 -2.458 0.096 1.00 94.94 73 GLU A CA 1
ATOM 589 C C . GLU A 1 73 ? -4.777 -1.688 -0.923 1.00 94.94 73 GLU A C 1
ATOM 591 O O . GLU A 1 73 ? -3.926 -2.276 -1.594 1.00 94.94 73 GLU A O 1
ATOM 596 N N . ARG A 1 74 ? -4.929 -0.359 -0.977 1.00 93.75 74 ARG A N 1
ATOM 597 C CA . ARG A 1 74 ? -4.120 0.507 -1.850 1.00 93.75 74 ARG A CA 1
ATOM 598 C C . ARG A 1 74 ? -2.639 0.486 -1.487 1.00 93.75 74 ARG A C 1
ATOM 600 O O . ARG A 1 74 ? -1.787 0.486 -2.371 1.00 93.75 74 ARG A O 1
ATOM 607 N N . LEU A 1 75 ? -2.309 0.407 -0.199 1.00 96.19 75 LEU A N 1
ATOM 608 C CA . LEU A 1 75 ? -0.927 0.237 0.249 1.00 96.19 75 LEU A CA 1
ATOM 609 C C . LEU A 1 75 ? -0.349 -1.112 -0.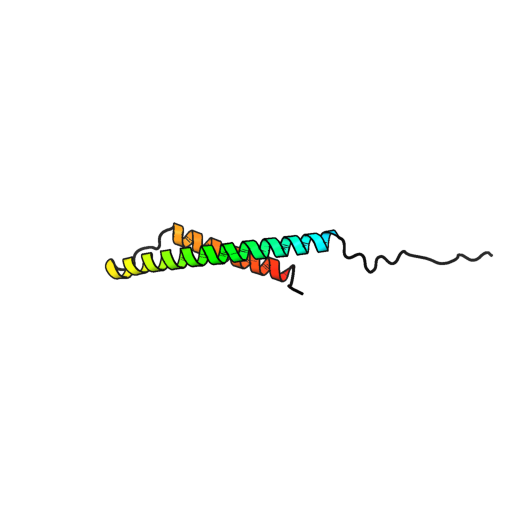208 1.00 96.19 75 LEU A C 1
ATOM 611 O O . LEU A 1 75 ? 0.808 -1.170 -0.629 1.00 96.19 75 LEU A O 1
ATOM 615 N N . ALA A 1 76 ? -1.135 -2.188 -0.137 1.00 95.88 76 ALA A N 1
ATOM 616 C CA . ALA A 1 76 ? -0.725 -3.503 -0.623 1.00 95.88 76 ALA A CA 1
ATOM 617 C C . ALA A 1 76 ? -0.521 -3.501 -2.146 1.00 95.88 76 ALA A C 1
ATOM 619 O O . ALA A 1 76 ? 0.482 -4.018 -2.637 1.00 95.88 76 ALA A O 1
ATOM 620 N N . GLU A 1 77 ? -1.423 -2.862 -2.890 1.00 96.31 77 GLU A N 1
ATOM 621 C CA . GLU A 1 77 ? -1.318 -2.678 -4.338 1.00 96.31 77 GLU A CA 1
ATOM 622 C C . GLU A 1 77 ? -0.058 -1.895 -4.727 1.00 96.31 77 GLU A C 1
ATOM 624 O O . GLU A 1 77 ? 0.741 -2.376 -5.530 1.00 96.31 77 GLU A O 1
ATOM 629 N N . ALA A 1 78 ? 0.198 -0.756 -4.081 1.00 95.31 78 ALA A N 1
ATOM 630 C CA . ALA A 1 78 ? 1.394 0.045 -4.324 1.00 95.31 78 ALA A CA 1
ATOM 631 C C . ALA A 1 78 ? 2.688 -0.743 -4.054 1.00 95.31 78 ALA A C 1
ATOM 633 O O . ALA A 1 78 ? 3.657 -0.640 -4.807 1.00 95.31 78 ALA A O 1
ATOM 634 N N . ARG A 1 79 ? 2.713 -1.587 -3.012 1.00 96.69 79 ARG A N 1
ATOM 635 C CA . ARG A 1 79 ? 3.851 -2.484 -2.746 1.00 96.69 79 ARG A CA 1
ATOM 636 C C . ARG A 1 79 ? 4.040 -3.523 -3.852 1.00 96.69 79 ARG A C 1
ATOM 638 O O . ARG A 1 79 ? 5.180 -3.747 -4.258 1.00 96.69 79 ARG A O 1
ATOM 645 N N . ARG A 1 80 ? 2.956 -4.123 -4.358 1.00 96.81 80 ARG A N 1
ATOM 646 C CA . ARG A 1 80 ? 3.013 -5.064 -5.492 1.00 96.81 80 ARG A CA 1
ATOM 647 C C . ARG A 1 80 ? 3.550 -4.383 -6.749 1.00 96.81 80 ARG A C 1
ATOM 649 O O . ARG A 1 80 ? 4.460 -4.913 -7.376 1.00 96.81 80 ARG A O 1
ATOM 656 N N . MET A 1 81 ? 3.065 -3.182 -7.062 1.00 95.00 81 MET A N 1
ATOM 657 C CA . MET A 1 81 ? 3.556 -2.390 -8.195 1.00 95.00 81 MET A CA 1
ATOM 658 C C . MET A 1 81 ? 5.047 -2.068 -8.061 1.00 95.00 81 MET A C 1
ATOM 660 O O . MET A 1 81 ? 5.803 -2.241 -9.013 1.00 95.00 81 MET A O 1
ATOM 664 N N . LEU A 1 82 ? 5.499 -1.657 -6.871 1.00 94.62 82 LEU A N 1
ATOM 665 C CA . LEU A 1 82 ? 6.912 -1.372 -6.624 1.00 94.62 82 LEU A CA 1
ATOM 666 C C . LEU A 1 82 ? 7.780 -2.628 -6.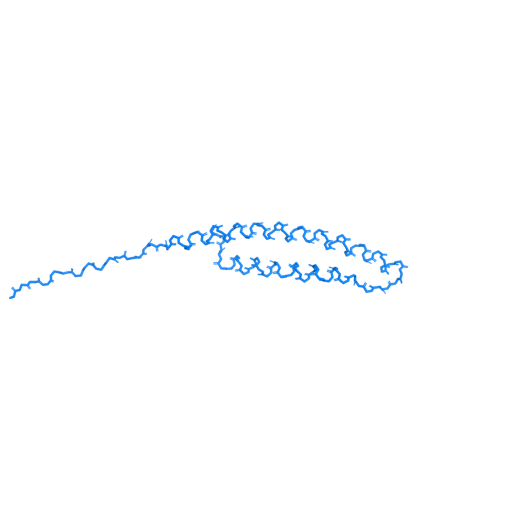774 1.00 94.62 82 LEU A C 1
ATOM 668 O O . LEU A 1 82 ? 8.878 -2.551 -7.323 1.00 94.62 82 LEU A O 1
ATOM 672 N N . SER A 1 83 ? 7.301 -3.771 -6.283 1.00 94.00 83 SER A N 1
ATOM 673 C CA . SER A 1 83 ? 7.985 -5.058 -6.427 1.00 94.00 83 SER A CA 1
ATOM 674 C C . SER A 1 83 ? 8.116 -5.451 -7.901 1.00 94.00 83 SER A C 1
ATOM 676 O O . SER A 1 83 ? 9.233 -5.688 -8.356 1.00 94.00 83 SER A O 1
ATOM 678 N N . ALA A 1 84 ? 7.022 -5.404 -8.666 1.00 92.50 84 ALA A N 1
ATOM 679 C CA . ALA A 1 84 ? 7.024 -5.703 -10.097 1.00 92.50 84 ALA A CA 1
ATOM 680 C C . ALA A 1 84 ? 7.954 -4.766 -10.886 1.00 92.50 84 ALA A C 1
ATOM 682 O O . ALA A 1 84 ? 8.703 -5.206 -11.758 1.00 92.50 84 ALA A O 1
ATOM 683 N N . LEU A 1 85 ? 7.959 -3.476 -10.541 1.00 91.00 85 LEU A N 1
ATOM 684 C CA . LEU A 1 85 ? 8.811 -2.483 -11.186 1.00 91.00 85 LEU A CA 1
ATOM 685 C C . LEU A 1 85 ? 10.300 -2.743 -10.924 1.00 91.00 85 LEU A C 1
ATOM 687 O O . LEU A 1 85 ? 11.095 -2.693 -11.858 1.00 91.00 85 LEU A O 1
ATOM 691 N N . ASN A 1 86 ? 10.678 -3.073 -9.683 1.00 88.69 86 ASN A N 1
ATOM 692 C CA . ASN A 1 86 ? 12.067 -3.409 -9.351 1.00 88.69 86 ASN A CA 1
ATOM 693 C C . ASN A 1 86 ? 12.497 -4.767 -9.935 1.00 88.69 86 ASN A C 1
ATOM 695 O O . ASN A 1 86 ? 13.671 -4.930 -10.245 1.00 88.69 86 ASN A O 1
ATOM 699 N N . ALA A 1 87 ? 11.576 -5.725 -10.097 1.00 90.06 87 ALA A N 1
ATOM 700 C CA . ALA A 1 87 ? 11.867 -7.003 -10.748 1.00 90.06 87 ALA A CA 1
ATOM 701 C C . ALA A 1 87 ? 12.143 -6.821 -12.250 1.00 90.06 87 ALA A C 1
ATOM 703 O O . ALA A 1 87 ? 13.090 -7.392 -12.782 1.00 90.06 87 ALA A O 1
ATOM 704 N N . ARG A 1 88 ? 11.348 -5.980 -12.927 1.00 88.88 88 ARG A N 1
ATOM 705 C CA . ARG A 1 88 ? 11.530 -5.671 -14.354 1.00 88.88 88 ARG A CA 1
ATOM 706 C C . ARG A 1 88 ? 12.737 -4.765 -14.617 1.00 88.88 88 ARG A C 1
ATOM 708 O O . ARG A 1 88 ? 13.382 -4.893 -15.654 1.00 88.88 88 ARG A O 1
ATOM 715 N N . PHE A 1 89 ? 13.049 -3.859 -13.690 1.00 87.44 89 PHE A N 1
ATOM 716 C CA . PHE A 1 89 ? 14.173 -2.927 -13.794 1.00 87.44 89 PHE A CA 1
ATOM 717 C C . PHE A 1 89 ? 15.032 -2.958 -12.517 1.00 87.44 89 PHE A C 1
ATOM 719 O O . PHE A 1 89 ? 14.915 -2.057 -11.678 1.00 87.44 89 PHE A O 1
ATOM 726 N N . PRO A 1 90 ? 15.903 -3.974 -12.358 1.00 81.69 90 PRO A N 1
ATOM 727 C CA . PRO A 1 90 ? 16.786 -4.081 -11.204 1.00 81.69 90 PRO A CA 1
ATOM 728 C C . PRO A 1 90 ? 17.692 -2.856 -11.069 1.00 81.69 90 PRO A C 1
ATOM 730 O O . PRO A 1 90 ? 18.110 -2.252 -12.061 1.00 81.69 90 PRO A O 1
ATOM 733 N N . ARG A 1 91 ? 18.007 -2.489 -9.825 1.00 72.50 91 ARG A N 1
ATOM 734 C CA . ARG A 1 91 ? 19.070 -1.520 -9.555 1.00 72.50 91 ARG A CA 1
ATOM 735 C C . ARG A 1 91 ? 20.402 -2.218 -9.835 1.00 72.50 91 ARG A C 1
ATOM 737 O O . ARG A 1 91 ? 20.690 -3.210 -9.175 1.00 72.50 91 ARG A O 1
ATOM 744 N N . THR A 1 92 ? 21.125 -1.742 -10.848 1.00 60.03 92 THR A N 1
ATOM 745 C CA . THR A 1 92 ? 22.556 -2.027 -11.054 1.00 60.03 92 THR A CA 1
ATOM 746 C C . THR A 1 92 ? 23.373 -1.486 -9.900 1.00 60.03 92 THR A C 1
ATOM 748 O O . THR A 1 92 ? 23.021 -0.366 -9.454 1.00 60.03 92 THR A O 1
#

Sequence (92 aa):
MTTRDADEEPSTANVIPVSRRSERVQAQLFAKLLRRDIETMKRKVVKAESAWQKRCESEGYVEPPKRLVIVRERLAEARRMLSALNARFPRT

pLDDT: mean 83.56, std 17.74, range [41.28, 97.25]

Secondary structure (DSSP, 8-state):
------------TT---HHHHHHHHHHHHHHHHHHHHHHHHHHHHHHHHHHHHHHHHHHSS-PPPHHHHHHHHHHHHHHHHHHHHHHHS---

Radius of gy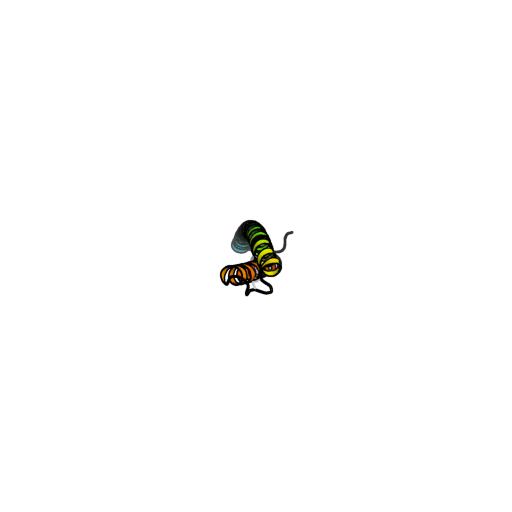ration: 25.81 Å; chains: 1; bounding box: 51×25×88 Å